Protein AF-A0A2T2N861-F1 (afdb_monomer)

Organism: NCBI:txid1448308

Foldseek 3Di:
DDDPLNDDLVVLLVVLLPDDLVVLVVQLPPDVSSVVSNVLSNQQDDDPVPLDDPVVVVVSVVVCVVPVVSVVSHDDDDHDD

Structure (mmCIF, N/CA/C/O backbone):
data_AF-A0A2T2N861-F1
#
_entry.id   AF-A0A2T2N861-F1
#
loop_
_atom_site.group_PDB
_atom_site.id
_atom_site.type_symbol
_atom_site.label_atom_id
_atom_site.label_alt_id
_atom_site.label_comp_id
_atom_site.label_asym_id
_atom_site.label_entity_id
_atom_site.label_seq_id
_atom_site.pdbx_PDB_ins_code
_atom_site.Cartn_x
_atom_site.Cartn_y
_atom_site.Cartn_z
_atom_site.occupancy
_atom_site.B_iso_or_equiv
_atom_site.auth_seq_id
_atom_site.auth_comp_id
_atom_site.auth_asym_id
_atom_site.auth_atom_id
_atom_site.pdbx_PDB_model_num
ATOM 1 N N . MET A 1 1 ? -22.698 -13.165 6.188 1.00 53.53 1 MET A N 1
ATOM 2 C CA . MET A 1 1 ? -21.848 -13.257 4.982 1.00 53.53 1 MET A CA 1
ATOM 3 C C . MET A 1 1 ? -20.452 -12.876 5.411 1.00 53.53 1 MET A C 1
ATOM 5 O O . MET A 1 1 ? -20.321 -11.803 5.978 1.00 53.53 1 MET A O 1
ATOM 9 N N . ALA A 1 2 ? -19.468 -13.754 5.226 1.00 71.44 2 ALA A N 1
ATOM 10 C CA . ALA A 1 2 ? -18.075 -13.405 5.482 1.00 71.44 2 ALA A CA 1
ATOM 11 C C . ALA A 1 2 ? -17.583 -12.496 4.353 1.00 71.44 2 ALA A C 1
ATOM 13 O O . ALA A 1 2 ? -17.795 -12.797 3.175 1.00 71.44 2 ALA A O 1
ATOM 14 N N . THR A 1 3 ? -16.981 -11.376 4.716 1.00 81.69 3 THR A N 1
ATOM 15 C CA . THR A 1 3 ? -16.389 -10.410 3.797 1.00 81.69 3 THR A CA 1
ATOM 16 C C . THR A 1 3 ? -14.871 -10.488 3.882 1.00 81.69 3 THR A C 1
ATOM 18 O O . THR A 1 3 ? -14.306 -10.942 4.873 1.00 81.69 3 THR A O 1
ATOM 21 N N . ILE A 1 4 ? -14.183 -10.009 2.845 1.00 79.94 4 ILE A N 1
ATOM 22 C CA . ILE A 1 4 ? -12.715 -9.925 2.850 1.00 79.94 4 ILE A CA 1
ATOM 23 C C . ILE A 1 4 ? -12.185 -9.021 3.979 1.00 79.94 4 ILE A C 1
ATOM 25 O O . ILE A 1 4 ? -11.044 -9.158 4.397 1.00 79.94 4 ILE A O 1
ATOM 29 N N . LEU A 1 5 ? -13.029 -8.120 4.495 1.00 83.25 5 LEU A N 1
ATOM 30 C CA . LEU A 1 5 ? -12.712 -7.232 5.614 1.00 83.25 5 LEU A CA 1
ATOM 31 C C . LEU A 1 5 ? -12.731 -7.949 6.970 1.00 83.25 5 LEU A C 1
ATOM 33 O O . LEU A 1 5 ? -12.205 -7.405 7.934 1.00 83.25 5 LEU A O 1
ATOM 37 N N . ASP A 1 6 ? -13.315 -9.148 7.037 1.00 87.44 6 ASP A N 1
ATOM 38 C CA . ASP A 1 6 ? -13.360 -9.971 8.250 1.00 87.44 6 ASP A CA 1
ATOM 39 C C . ASP A 1 6 ? -12.107 -10.857 8.399 1.00 87.44 6 ASP A C 1
ATOM 41 O O . ASP A 1 6 ? -11.974 -11.592 9.378 1.00 87.44 6 ASP A O 1
ATOM 45 N N . LEU A 1 7 ? -11.189 -10.818 7.424 1.00 86.44 7 LEU A N 1
ATOM 46 C CA . LEU A 1 7 ? -9.919 -11.539 7.480 1.00 86.44 7 LEU A CA 1
ATOM 47 C C . LEU A 1 7 ? -8.967 -10.896 8.490 1.00 86.44 7 LEU A C 1
ATOM 49 O O . LEU A 1 7 ? -8.930 -9.676 8.651 1.00 86.44 7 LEU A O 1
ATOM 53 N N . SER A 1 8 ? -8.145 -11.725 9.136 1.00 89.44 8 SER A N 1
ATOM 54 C CA . SER A 1 8 ? -7.101 -11.205 10.013 1.00 89.44 8 SER A CA 1
ATOM 55 C C . SER A 1 8 ? -6.040 -10.442 9.202 1.00 89.44 8 SER A C 1
ATOM 57 O O . SER A 1 8 ? -5.818 -10.758 8.023 1.00 89.44 8 SER A O 1
ATOM 59 N N . PRO A 1 9 ? -5.353 -9.459 9.809 1.00 83.38 9 PRO A N 1
ATOM 60 C CA . PRO A 1 9 ? -4.278 -8.720 9.149 1.00 83.38 9 PRO A CA 1
ATOM 61 C C . PRO A 1 9 ? -3.182 -9.627 8.572 1.00 83.38 9 PRO A C 1
ATOM 63 O O . PRO A 1 9 ? -2.640 -9.337 7.509 1.00 83.38 9 PRO A O 1
ATOM 66 N N . GLU A 1 10 ? -2.887 -10.748 9.230 1.00 85.88 10 GLU A N 1
ATOM 67 C CA . GLU A 1 10 ? -1.878 -11.719 8.795 1.00 85.88 10 GLU A CA 1
ATOM 68 C C . GLU A 1 10 ? -2.306 -12.444 7.518 1.00 85.88 10 GLU A C 1
ATOM 70 O O . GLU A 1 10 ? -1.496 -12.615 6.606 1.00 85.88 10 GLU A O 1
ATOM 75 N N . ILE A 1 11 ? -3.582 -12.839 7.421 1.00 88.75 11 ILE A N 1
ATOM 76 C CA . ILE A 1 11 ? -4.114 -13.460 6.202 1.00 88.75 11 ILE A CA 1
ATOM 77 C C . ILE A 1 11 ? -4.168 -12.432 5.074 1.00 88.75 11 ILE A C 1
ATOM 79 O O . ILE A 1 11 ? -3.780 -12.745 3.952 1.00 88.75 11 ILE A O 1
ATOM 83 N N . MET A 1 12 ? -4.585 -11.197 5.367 1.00 87.81 12 MET A N 1
ATOM 84 C CA . MET A 1 12 ? -4.565 -10.116 4.380 1.00 87.81 12 MET A CA 1
ATOM 85 C C . MET A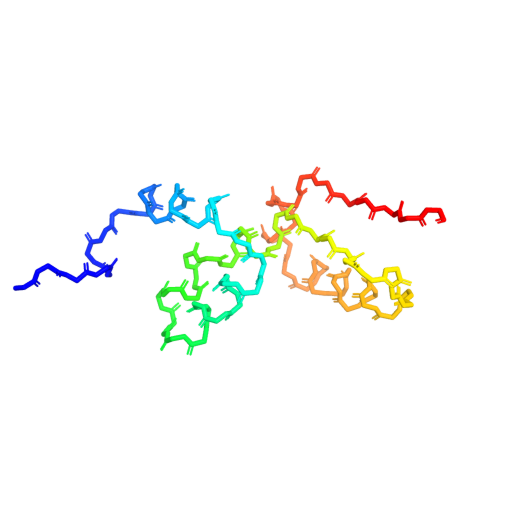 1 12 ? -3.156 -9.862 3.846 1.00 87.81 12 MET A C 1
ATOM 87 O O . MET A 1 12 ? -2.999 -9.788 2.632 1.00 87.81 12 MET A O 1
ATOM 91 N N . SER A 1 13 ? -2.148 -9.813 4.723 1.00 84.31 13 SER A N 1
ATOM 92 C CA . SER A 1 13 ? -0.744 -9.628 4.337 1.00 84.31 13 SER A CA 1
ATOM 93 C C . SER A 1 13 ? -0.207 -10.790 3.496 1.00 84.31 13 SER A C 1
ATOM 95 O O . SER A 1 13 ? 0.510 -10.572 2.523 1.00 84.31 13 SER A O 1
ATOM 97 N N . MET A 1 14 ? -0.583 -12.029 3.828 1.00 87.00 14 MET A N 1
ATOM 98 C CA . MET A 1 14 ? -0.218 -13.207 3.035 1.00 87.00 14 MET A CA 1
ATOM 99 C C . MET A 1 14 ? -0.865 -13.187 1.646 1.00 87.00 14 MET A C 1
ATOM 101 O O . MET A 1 14 ? -0.245 -13.582 0.666 1.00 87.00 14 MET A O 1
ATOM 105 N N . VAL A 1 15 ? -2.108 -12.713 1.539 1.00 88.75 15 VAL A N 1
ATOM 106 C CA . VAL A 1 15 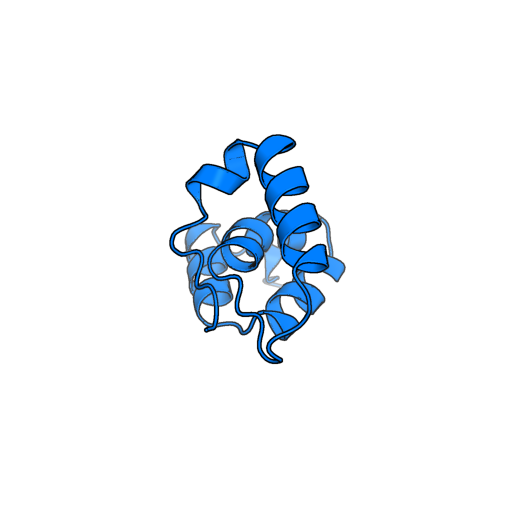? -2.775 -12.553 0.242 1.00 88.75 15 VAL A CA 1
ATOM 107 C C . VAL A 1 15 ? -2.100 -11.449 -0.567 1.00 88.75 15 VAL A C 1
ATOM 109 O O . VAL A 1 15 ? -1.787 -11.668 -1.735 1.00 88.75 15 VAL A O 1
ATOM 112 N N . SER A 1 16 ? -1.839 -10.281 0.027 1.00 87.25 16 SER A N 1
ATOM 113 C CA . SER A 1 16 ? -1.207 -9.162 -0.679 1.00 87.2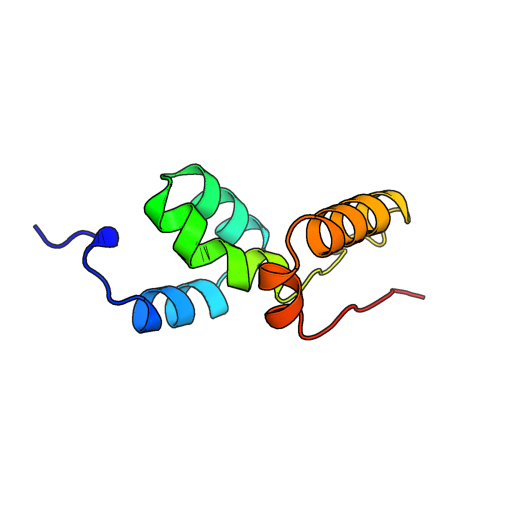5 16 SER A CA 1
ATOM 114 C C . SER A 1 16 ? 0.240 -9.434 -1.080 1.00 87.25 16 SER A C 1
ATOM 116 O O . SER A 1 16 ? 0.665 -8.932 -2.119 1.00 87.25 16 SER A O 1
ATOM 118 N N . SER A 1 17 ? 0.982 -10.272 -0.350 1.00 83.38 17 SER A N 1
ATOM 119 C CA . SER A 1 17 ? 2.352 -10.634 -0.733 1.00 83.38 17 SER A CA 1
ATOM 120 C C . SER A 1 17 ? 2.454 -11.427 -2.036 1.00 83.38 17 SER A C 1
ATOM 122 O O . SER A 1 17 ? 3.515 -11.419 -2.654 1.00 83.38 17 SER A O 1
ATOM 124 N N . GLU A 1 18 ? 1.374 -12.095 -2.446 1.00 87.25 18 GLU A N 1
ATOM 125 C CA . GLU A 1 18 ? 1.305 -12.875 -3.690 1.00 87.25 18 GLU A CA 1
ATOM 126 C C . GLU A 1 18 ? 0.794 -12.048 -4.884 1.00 87.25 18 GLU A C 1
ATOM 128 O O . GLU A 1 18 ? 0.743 -12.532 -6.018 1.00 87.25 18 GLU 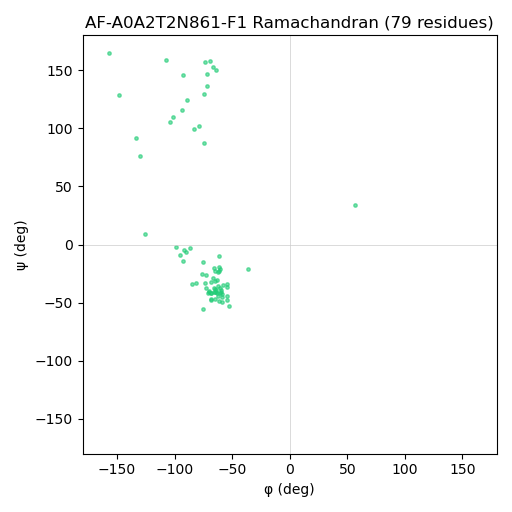A O 1
ATOM 133 N N . LEU A 1 19 ? 0.391 -10.794 -4.655 1.00 83.12 19 LEU A N 1
ATOM 134 C CA . LEU A 1 19 ? -0.178 -9.935 -5.687 1.00 83.12 19 LEU A CA 1
ATOM 135 C C . LEU A 1 19 ? 0.883 -9.080 -6.371 1.00 83.12 19 LEU A C 1
ATOM 137 O O . LEU A 1 19 ? 1.826 -8.573 -5.766 1.00 83.12 19 LEU A O 1
ATOM 141 N N . ARG A 1 20 ? 0.680 -8.842 -7.667 1.00 80.44 20 ARG A N 1
ATOM 142 C CA . ARG A 1 20 ? 1.516 -7.909 -8.426 1.00 80.44 20 ARG A CA 1
ATOM 143 C C . ARG A 1 20 ? 1.170 -6.474 -8.049 1.00 80.44 20 ARG A C 1
ATOM 145 O O . ARG A 1 20 ? 0.039 -6.165 -7.686 1.00 80.44 20 ARG A O 1
ATOM 152 N N . GLN A 1 21 ? 2.114 -5.561 -8.264 1.00 78.75 21 GLN A N 1
ATOM 153 C CA . GLN A 1 21 ? 1.949 -4.145 -7.922 1.00 78.75 21 GLN A CA 1
ATOM 154 C C . GLN A 1 21 ? 0.695 -3.493 -8.539 1.00 78.75 21 GLN A C 1
ATOM 156 O O . GLN A 1 21 ? 0.046 -2.680 -7.890 1.00 78.75 21 GLN A O 1
ATOM 161 N N . VAL A 1 22 ? 0.320 -3.864 -9.771 1.00 81.56 22 VAL A N 1
ATOM 162 C CA . VAL A 1 22 ? -0.908 -3.367 -10.424 1.00 81.56 22 VAL A CA 1
ATOM 163 C C . VAL A 1 22 ? -2.164 -3.839 -9.687 1.00 81.56 22 VAL A C 1
ATOM 165 O O . VAL A 1 22 ? -3.097 -3.062 -9.492 1.00 81.56 22 VAL A O 1
ATOM 168 N N . ASP A 1 23 ? -2.172 -5.094 -9.246 1.00 84.12 23 ASP A N 1
ATOM 169 C CA . ASP A 1 23 ? -3.293 -5.700 -8.532 1.00 84.12 23 ASP A CA 1
ATOM 170 C C . ASP A 1 23 ? -3.416 -5.089 -7.120 1.00 84.12 23 ASP A C 1
ATOM 172 O O . ASP A 1 23 ? -4.510 -4.703 -6.704 1.00 84.12 23 ASP A O 1
ATOM 176 N N . LEU A 1 24 ? -2.286 -4.860 -6.439 1.00 85.12 24 LEU A N 1
ATOM 177 C CA . LEU A 1 24 ? -2.220 -4.135 -5.162 1.00 85.12 24 LEU A CA 1
ATOM 178 C C . LEU A 1 24 ? -2.721 -2.690 -5.280 1.00 85.12 24 LEU A C 1
ATOM 180 O O . LEU A 1 24 ? -3.467 -2.218 -4.419 1.00 85.12 24 LEU A O 1
ATOM 184 N N . LEU A 1 25 ? -2.357 -1.990 -6.360 1.00 85.06 25 LEU A N 1
ATOM 185 C CA . LEU A 1 25 ? -2.829 -0.630 -6.621 1.00 85.06 25 LEU A CA 1
ATOM 186 C C . LEU A 1 25 ? -4.353 -0.612 -6.776 1.00 85.06 25 LEU A C 1
ATOM 188 O O . LEU A 1 25 ? -5.024 0.176 -6.114 1.00 85.06 25 LEU A O 1
ATOM 192 N N . ASN A 1 26 ? -4.903 -1.520 -7.585 1.00 87.56 26 ASN A N 1
ATOM 193 C CA . ASN A 1 26 ? -6.350 -1.648 -7.761 1.00 87.56 26 ASN A CA 1
ATOM 194 C C . ASN A 1 26 ? -7.057 -1.947 -6.432 1.00 87.56 26 ASN A C 1
ATOM 196 O O . ASN A 1 26 ? -8.076 -1.327 -6.126 1.00 87.56 26 ASN A O 1
ATOM 200 N N . MET A 1 27 ? -6.493 -2.832 -5.605 1.00 87.56 27 MET A N 1
ATOM 201 C CA . MET A 1 27 ? -7.044 -3.133 -4.281 1.00 87.56 27 MET A CA 1
ATOM 202 C C . MET A 1 27 ? -7.021 -1.920 -3.350 1.00 87.56 27 MET A C 1
ATOM 204 O O . MET A 1 27 ? -8.020 -1.655 -2.679 1.00 87.56 27 MET A O 1
ATOM 208 N N . SER A 1 28 ? -5.945 -1.131 -3.352 1.00 87.62 28 SER A N 1
ATOM 209 C CA . SER A 1 28 ? -5.833 0.072 -2.511 1.00 87.62 28 SER A CA 1
ATOM 210 C C . SER A 1 28 ? -6.899 1.139 -2.800 1.00 87.62 28 SER A C 1
ATOM 212 O O 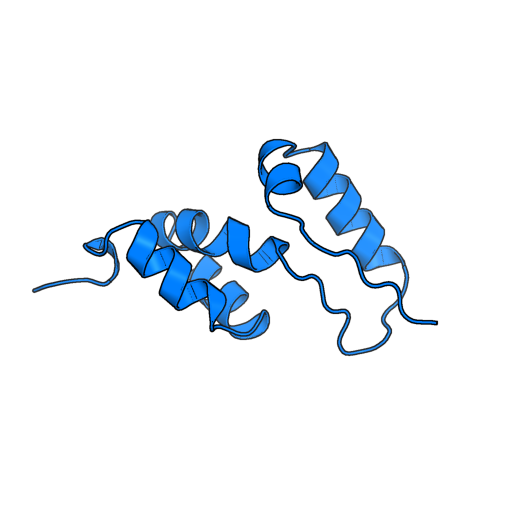. SER A 1 28 ? -7.170 1.994 -1.955 1.00 87.62 28 SER A O 1
ATOM 214 N N . LEU A 1 29 ? -7.532 1.084 -3.976 1.00 88.62 29 LEU A N 1
ATOM 215 C CA . LEU A 1 29 ? -8.576 2.017 -4.401 1.00 88.62 29 LEU A CA 1
ATOM 216 C C . LEU A 1 29 ? -9.992 1.568 -4.005 1.00 88.62 29 LEU A C 1
ATOM 218 O O . LEU A 1 29 ? -10.940 2.325 -4.196 1.00 88.62 29 LEU A O 1
ATOM 222 N N . THR A 1 30 ? -10.157 0.362 -3.451 1.00 89.81 30 THR A N 1
ATOM 223 C CA . THR A 1 30 ? -11.483 -0.196 -3.125 1.00 89.81 30 THR A CA 1
ATOM 224 C C . THR A 1 30 ? -12.097 0.430 -1.871 1.00 89.81 30 THR A C 1
ATOM 226 O O . THR A 1 30 ? -13.210 0.951 -1.912 1.00 89.81 30 THR A O 1
ATOM 229 N N . CYS A 1 31 ? -11.387 0.395 -0.740 1.00 89.62 31 CYS A N 1
ATOM 230 C CA . CYS A 1 31 ? -11.809 1.019 0.511 1.00 89.62 31 CYS A CA 1
ATOM 231 C C . CYS A 1 31 ? -10.610 1.315 1.425 1.00 89.62 31 CYS A C 1
ATOM 233 O O . CYS A 1 31 ? -9.524 0.766 1.246 1.00 89.62 31 CYS A O 1
ATOM 235 N N . LYS A 1 32 ? -10.814 2.163 2.445 1.00 87.94 32 LYS A N 1
ATOM 236 C CA . LYS A 1 32 ? -9.750 2.593 3.374 1.00 87.94 32 LYS A CA 1
ATOM 237 C C . LYS A 1 32 ? -9.105 1.429 4.133 1.00 87.94 32 LYS A C 1
ATOM 239 O O . LYS A 1 32 ? -7.894 1.418 4.307 1.00 87.94 32 LYS A O 1
ATOM 244 N N . THR A 1 33 ? -9.901 0.447 4.555 1.00 86.50 33 THR A N 1
ATOM 245 C CA . THR A 1 33 ? -9.405 -0.723 5.292 1.00 86.50 33 THR A CA 1
ATOM 246 C C . THR A 1 33 ? -8.478 -1.571 4.427 1.00 86.50 33 THR A C 1
ATOM 248 O O . THR A 1 33 ? -7.377 -1.902 4.854 1.00 86.50 33 THR A O 1
ATOM 251 N N . ILE A 1 34 ? -8.886 -1.865 3.188 1.00 86.94 34 ILE A N 1
ATOM 252 C CA . ILE A 1 34 ? -8.052 -2.615 2.240 1.00 86.94 34 ILE A CA 1
ATOM 253 C C . ILE A 1 34 ? -6.816 -1.798 1.876 1.00 86.94 34 ILE A 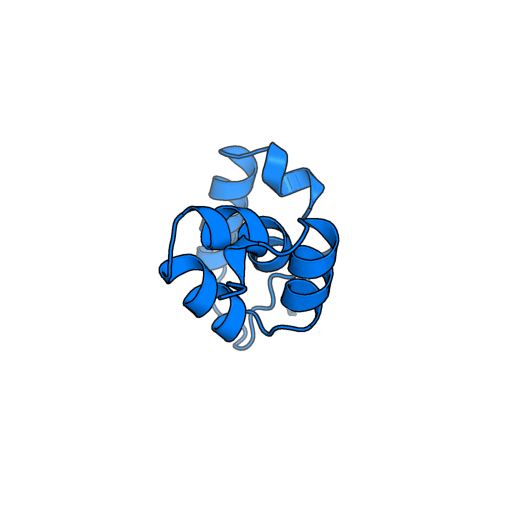C 1
ATOM 255 O O . ILE A 1 34 ? -5.726 -2.352 1.852 1.00 86.94 34 ILE A O 1
ATOM 259 N N . ASN A 1 35 ? -6.957 -0.486 1.670 1.00 87.06 35 ASN A N 1
ATOM 260 C CA . ASN A 1 35 ? -5.828 0.407 1.433 1.00 87.06 35 ASN A CA 1
ATOM 261 C C . ASN A 1 35 ? -4.766 0.273 2.531 1.00 87.06 35 ASN A C 1
ATOM 263 O O . ASN A 1 35 ? -3.617 -0.030 2.222 1.00 87.06 35 ASN A O 1
ATOM 267 N N . HIS A 1 36 ? -5.152 0.405 3.801 1.00 86.31 36 HIS A N 1
ATOM 268 C CA . HIS A 1 36 ? -4.217 0.255 4.917 1.00 86.31 36 HIS A CA 1
ATOM 269 C C . HIS A 1 36 ? -3.583 -1.141 4.963 1.00 86.31 36 HIS A C 1
ATOM 271 O O . HIS A 1 36 ? -2.397 -1.252 5.256 1.00 86.31 36 HIS A O 1
ATOM 277 N N . ALA A 1 37 ? -4.343 -2.190 4.639 1.00 85.75 37 ALA A N 1
ATOM 278 C CA . ALA A 1 37 ? -3.846 -3.563 4.649 1.00 85.75 37 ALA A CA 1
ATOM 279 C C . ALA A 1 37 ? -2.830 -3.852 3.529 1.00 85.75 37 ALA A C 1
ATOM 281 O O . ALA A 1 37 ? -1.842 -4.534 3.774 1.00 85.75 37 ALA A O 1
ATOM 282 N N . VAL A 1 38 ? -3.047 -3.332 2.314 1.00 86.75 38 VAL A N 1
ATOM 283 C CA . VAL A 1 38 ? -2.195 -3.633 1.144 1.00 86.75 38 VAL A CA 1
ATOM 284 C C . VAL A 1 38 ? -1.063 -2.629 0.934 1.00 86.75 38 VAL A C 1
ATOM 286 O O . VAL A 1 38 ? -0.138 -2.896 0.171 1.00 86.75 38 VAL A O 1
ATOM 289 N N . THR A 1 39 ? -1.121 -1.470 1.596 1.00 83.12 39 THR A N 1
ATOM 290 C CA . THR A 1 39 ? -0.100 -0.416 1.498 1.00 83.12 39 THR A CA 1
ATOM 291 C C . THR A 1 39 ? 1.310 -0.932 1.814 1.00 83.12 39 THR A C 1
ATOM 293 O O . THR A 1 39 ? 2.202 -0.681 1.005 1.00 83.12 39 THR A O 1
ATOM 296 N N . PRO A 1 40 ? 1.557 -1.687 2.903 1.00 82.62 40 PRO A N 1
ATOM 297 C CA . PRO A 1 40 ? 2.892 -2.210 3.191 1.00 82.62 40 PRO A CA 1
ATOM 298 C C . PRO A 1 40 ? 3.482 -3.014 2.028 1.00 82.62 40 PRO A C 1
ATOM 300 O O . PRO A 1 40 ? 4.626 -2.780 1.646 1.00 82.62 40 PRO A O 1
ATOM 303 N N . ASP A 1 41 ? 2.688 -3.895 1.410 1.00 79.44 41 ASP A N 1
ATOM 304 C CA . ASP A 1 41 ? 3.127 -4.714 0.276 1.00 79.44 41 ASP A CA 1
ATOM 305 C C . ASP A 1 41 ? 3.248 -3.908 -1.027 1.00 79.44 41 ASP A C 1
ATOM 307 O O . ASP A 1 41 ? 4.177 -4.135 -1.803 1.00 79.44 41 ASP A O 1
ATOM 311 N N . LEU A 1 42 ? 2.396 -2.896 -1.240 1.00 75.88 42 LEU A N 1
ATOM 312 C CA . LEU A 1 42 ? 2.487 -1.975 -2.385 1.00 75.88 42 LEU A CA 1
ATOM 313 C C . LEU A 1 42 ? 3.839 -1.240 -2.433 1.00 75.88 42 LEU A C 1
ATOM 315 O O . LEU A 1 42 ? 4.365 -0.963 -3.517 1.00 75.88 42 LEU A O 1
ATOM 319 N N . TYR A 1 43 ? 4.393 -0.931 -1.258 1.00 71.94 43 TYR A N 1
ATOM 320 C CA . TYR A 1 43 ? 5.677 -0.249 -1.086 1.00 71.94 43 TYR A CA 1
ATOM 321 C C . TYR A 1 43 ? 6.849 -1.202 -0.776 1.00 71.94 43 TYR A C 1
ATOM 323 O O . TYR A 1 43 ? 7.992 -0.744 -0.682 1.00 71.94 43 TYR A O 1
ATOM 331 N N . ARG A 1 44 ? 6.603 -2.515 -0.651 1.00 68.75 44 ARG A N 1
ATOM 332 C CA . ARG A 1 44 ? 7.625 -3.518 -0.301 1.00 68.75 44 ARG A CA 1
ATOM 333 C C . ARG A 1 44 ? 8.628 -3.760 -1.424 1.00 68.75 44 ARG A C 1
ATOM 335 O O . ARG A 1 44 ? 9.826 -3.874 -1.162 1.00 68.75 44 ARG A O 1
ATOM 342 N N . GLU A 1 45 ? 8.136 -3.830 -2.658 1.00 58.72 45 GLU A N 1
ATOM 343 C CA . GLU A 1 45 ? 8.922 -4.129 -3.857 1.00 58.72 45 GLU A CA 1
ATOM 344 C C . GLU A 1 45 ? 8.572 -3.129 -4.967 1.00 58.72 45 GLU A C 1
ATOM 346 O O . GLU A 1 45 ? 7.645 -3.318 -5.756 1.00 58.72 45 GLU A O 1
ATOM 351 N N . TYR A 1 46 ? 9.317 -2.023 -5.033 1.00 56.75 46 TYR A N 1
ATOM 352 C CA . TYR A 1 46 ? 9.222 -1.111 -6.170 1.00 56.75 46 TYR A CA 1
ATOM 353 C C . TYR A 1 46 ? 10.014 -1.691 -7.350 1.00 56.75 46 TYR A C 1
ATOM 355 O O . TYR A 1 46 ? 11.242 -1.599 -7.397 1.00 56.75 46 TYR A O 1
ATOM 363 N N . HIS A 1 47 ? 9.306 -2.282 -8.312 1.00 51.88 47 HIS A N 1
ATOM 364 C CA . HIS A 1 47 ? 9.871 -2.704 -9.591 1.00 51.88 47 HIS A CA 1
ATOM 365 C C . HIS A 1 47 ? 9.514 -1.683 -10.673 1.00 51.88 47 HIS A C 1
ATOM 367 O O . HIS A 1 47 ? 8.363 -1.591 -11.096 1.00 51.88 47 HIS A O 1
ATOM 373 N N . ASP A 1 48 ? 10.498 -0.924 -11.165 1.00 51.28 48 ASP A N 1
ATOM 374 C CA . ASP A 1 48 ? 10.304 -0.152 -12.395 1.00 51.28 48 ASP A CA 1
ATOM 375 C C . ASP A 1 48 ? 10.332 -1.114 -13.587 1.00 51.28 48 ASP A C 1
ATOM 377 O O . ASP A 1 48 ? 11.376 -1.386 -14.176 1.00 51.28 48 ASP A O 1
ATOM 381 N N . VAL A 1 49 ? 9.167 -1.679 -13.908 1.00 48.84 49 VAL A N 1
ATOM 382 C CA . VAL A 1 49 ? 8.991 -2.704 -14.951 1.00 48.84 49 VAL A CA 1
ATOM 383 C C . VAL A 1 49 ? 9.383 -2.198 -16.352 1.00 48.84 49 VAL A C 1
ATOM 385 O O . VAL A 1 49 ? 9.475 -2.991 -17.280 1.00 48.84 49 VAL A O 1
ATOM 388 N N . ASN A 1 50 ? 9.638 -0.894 -16.518 1.00 47.62 50 ASN A N 1
ATOM 389 C CA . ASN A 1 50 ? 9.886 -0.269 -17.817 1.00 47.62 50 ASN A CA 1
ATOM 390 C C . ASN A 1 50 ? 11.200 0.528 -17.901 1.00 47.62 50 ASN A C 1
ATOM 392 O O . ASN A 1 50 ? 11.379 1.257 -18.875 1.00 47.62 50 ASN A O 1
ATOM 396 N N . GLY A 1 51 ? 12.095 0.456 -16.905 1.00 46.81 51 GLY A N 1
ATOM 397 C CA . GLY A 1 51 ? 13.305 1.297 -16.901 1.00 46.81 51 GLY A CA 1
ATOM 398 C C . GLY A 1 51 ? 12.973 2.797 -16.989 1.00 46.81 51 GLY A C 1
ATOM 399 O O . GLY A 1 51 ? 13.658 3.564 -17.666 1.00 46.81 51 GLY A O 1
ATOM 400 N N . GLY A 1 52 ? 11.856 3.207 -16.379 1.00 43.91 52 GLY A N 1
ATOM 401 C CA . GLY A 1 52 ? 11.355 4.574 -16.433 1.00 43.91 52 GLY A CA 1
ATOM 402 C C . GLY A 1 52 ? 12.232 5.574 -15.663 1.00 43.91 52 GLY A C 1
ATOM 403 O O . GLY A 1 52 ? 12.980 5.208 -14.759 1.00 43.91 52 GLY A O 1
ATOM 404 N N . PRO A 1 53 ? 12.150 6.876 -15.996 1.00 43.12 53 PRO A N 1
ATOM 405 C CA . PRO A 1 53 ? 13.083 7.881 -15.499 1.00 43.12 53 PRO A CA 1
ATOM 406 C C . PRO A 1 53 ? 13.011 8.077 -13.976 1.00 43.12 53 PRO A C 1
ATOM 408 O O . PRO A 1 53 ? 11.938 8.033 -13.369 1.00 43.12 53 PRO A O 1
ATOM 411 N N . ILE A 1 54 ? 14.163 8.462 -13.411 1.00 49.31 54 ILE A N 1
ATOM 412 C CA . ILE A 1 54 ? 14.506 8.843 -12.017 1.00 49.31 54 ILE A CA 1
ATOM 413 C C . ILE A 1 54 ? 13.410 9.633 -11.248 1.00 49.31 54 ILE A C 1
ATOM 415 O O . ILE A 1 54 ? 13.365 9.624 -10.018 1.00 49.31 54 ILE A O 1
ATOM 419 N N . ARG A 1 55 ? 12.468 10.284 -11.946 1.00 46.22 55 ARG A N 1
ATOM 420 C CA . ARG A 1 55 ? 11.334 11.037 -11.376 1.00 46.22 55 ARG A CA 1
ATOM 421 C C . ARG A 1 55 ? 10.336 10.207 -10.557 1.00 46.22 55 ARG A C 1
ATOM 423 O O . ARG A 1 55 ? 9.625 10.788 -9.740 1.00 46.22 55 ARG A O 1
ATOM 430 N N . LYS A 1 56 ? 10.229 8.889 -10.762 1.00 55.94 56 LYS A N 1
ATOM 431 C CA . LYS A 1 56 ? 9.343 8.049 -9.928 1.00 55.94 56 LYS A CA 1
ATOM 432 C C . LYS A 1 56 ? 9.994 7.673 -8.595 1.00 55.94 56 LYS A C 1
ATOM 434 O O . LYS A 1 56 ? 9.312 7.653 -7.573 1.00 55.94 56 LYS A O 1
ATOM 439 N N . PHE A 1 57 ? 11.317 7.506 -8.593 1.00 56.47 57 PHE A N 1
ATOM 440 C CA . PHE A 1 57 ? 12.095 7.294 -7.377 1.00 56.47 57 PHE A CA 1
ATOM 441 C C . PHE A 1 57 ? 12.040 8.507 -6.447 1.00 56.47 57 PHE A C 1
ATOM 443 O O . PHE A 1 57 ? 11.859 8.340 -5.250 1.00 56.47 57 PHE A O 1
ATOM 450 N N . SER A 1 58 ? 12.116 9.736 -6.972 1.00 57.59 58 SER A N 1
ATOM 451 C CA . SER A 1 58 ? 12.037 10.932 -6.121 1.00 57.59 58 SER A CA 1
ATOM 452 C C . SER A 1 58 ? 10.676 11.098 -5.437 1.00 57.59 58 SER A C 1
ATOM 454 O O . SER A 1 58 ? 10.628 11.579 -4.308 1.00 57.59 58 SER A O 1
ATOM 456 N N . LYS A 1 59 ? 9.574 10.658 -6.067 1.00 61.47 59 LYS A N 1
ATOM 457 C CA . LYS A 1 59 ? 8.259 10.580 -5.40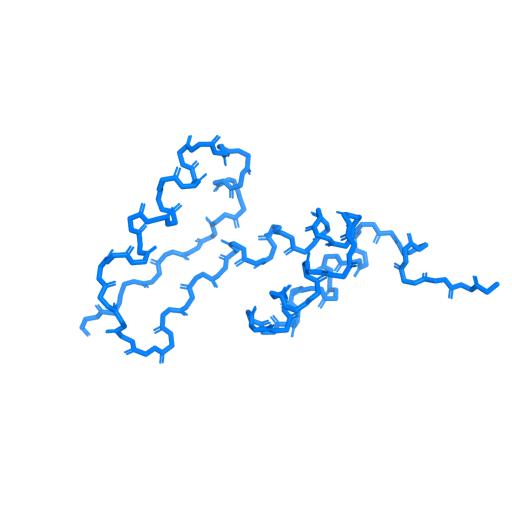8 1.00 61.47 59 LYS A CA 1
ATOM 458 C C . LYS A 1 59 ? 8.228 9.501 -4.331 1.00 61.47 59 LYS A C 1
ATOM 460 O O . LYS A 1 59 ? 7.785 9.796 -3.232 1.00 61.47 59 LYS A O 1
ATOM 465 N N . LEU A 1 60 ? 8.731 8.301 -4.625 1.00 63.03 60 LEU A N 1
ATOM 466 C CA . LEU A 1 60 ? 8.819 7.213 -3.649 1.00 63.03 60 LEU A CA 1
ATOM 467 C C . LEU A 1 60 ? 9.672 7.620 -2.438 1.00 63.03 60 LEU A C 1
ATOM 469 O O . LEU A 1 60 ? 9.215 7.517 -1.309 1.00 63.03 60 LEU A O 1
ATOM 473 N N . ALA A 1 61 ? 10.867 8.162 -2.672 1.00 63.28 61 ALA A N 1
ATOM 474 C CA . ALA A 1 61 ? 11.761 8.660 -1.634 1.00 63.28 61 ALA A CA 1
ATOM 475 C C . ALA A 1 61 ? 11.112 9.786 -0.819 1.00 63.28 61 ALA A C 1
ATOM 477 O O . ALA A 1 61 ? 11.208 9.785 0.403 1.00 63.28 61 ALA A O 1
ATOM 478 N N . LYS A 1 62 ? 10.392 10.709 -1.471 1.00 67.19 62 LYS A N 1
ATOM 479 C CA . LYS A 1 62 ? 9.637 11.754 -0.772 1.00 67.19 62 LYS A CA 1
ATOM 480 C C . LYS A 1 62 ? 8.536 11.162 0.114 1.00 67.19 62 LYS A C 1
ATOM 482 O O . LYS A 1 62 ? 8.441 11.547 1.271 1.00 67.19 62 LYS A O 1
ATOM 487 N N . THR A 1 63 ? 7.772 10.187 -0.378 1.00 63.81 63 THR A N 1
ATOM 488 C CA . THR A 1 63 ? 6.736 9.500 0.411 1.00 63.81 63 THR A CA 1
ATOM 489 C C . THR A 1 63 ? 7.329 8.695 1.569 1.00 63.81 63 THR A C 1
ATOM 491 O O . THR A 1 63 ? 6.768 8.718 2.655 1.00 63.81 63 THR A O 1
ATOM 494 N N . LEU A 1 64 ? 8.475 8.035 1.384 1.00 64.19 64 LEU A N 1
ATOM 495 C CA . LEU A 1 64 ? 9.169 7.306 2.455 1.00 64.19 64 LEU A CA 1
ATOM 496 C C . LEU A 1 64 ? 9.749 8.242 3.529 1.00 64.19 64 LEU A C 1
ATOM 498 O O . LEU A 1 64 ? 9.787 7.874 4.699 1.00 64.19 64 LEU A O 1
ATOM 502 N N . VAL A 1 65 ? 10.175 9.454 3.150 1.00 68.56 65 VAL A N 1
ATOM 503 C CA . VAL A 1 65 ? 10.595 10.503 4.098 1.00 68.56 65 VAL A CA 1
ATOM 504 C C . VAL A 1 65 ? 9.393 11.103 4.836 1.00 68.56 65 VAL A C 1
ATOM 506 O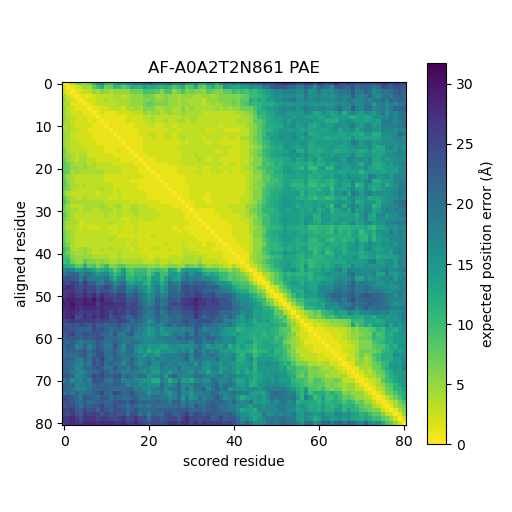 O . VAL A 1 65 ? 9.493 11.394 6.024 1.00 68.56 65 VAL A O 1
ATOM 509 N N . GLU A 1 66 ? 8.259 11.279 4.154 1.00 68.69 66 GLU A N 1
ATOM 510 C CA . GLU A 1 66 ? 7.021 11.818 4.740 1.00 68.69 66 GLU A CA 1
ATOM 511 C C . GLU A 1 66 ? 6.273 10.792 5.613 1.00 68.69 66 GLU A C 1
ATOM 513 O O . GLU A 1 66 ? 5.555 11.184 6.531 1.00 68.69 66 GLU A O 1
ATOM 518 N N . LEU A 1 67 ? 6.453 9.492 5.361 1.00 64.81 67 LEU A N 1
ATOM 519 C CA . LEU A 1 67 ? 5.820 8.385 6.084 1.00 64.81 67 LEU A CA 1
ATOM 520 C C . LEU A 1 67 ? 6.886 7.361 6.517 1.00 64.81 67 LEU A C 1
ATOM 522 O O . LEU A 1 67 ? 7.001 6.289 5.914 1.00 64.81 67 LEU A O 1
ATOM 526 N N . PRO A 1 68 ? 7.667 7.664 7.572 1.00 64.38 68 PRO A N 1
ATOM 527 C CA . PRO A 1 68 ? 8.793 6.831 8.008 1.00 64.38 68 PRO A CA 1
ATOM 528 C C . PRO A 1 68 ? 8.377 5.416 8.432 1.00 64.38 68 PRO A C 1
ATOM 530 O O . PRO A 1 68 ? 9.176 4.485 8.366 1.00 64.38 68 PRO A O 1
ATOM 533 N N . GLU A 1 69 ? 7.112 5.225 8.802 1.00 65.69 69 GLU A N 1
ATOM 534 C CA . GLU A 1 69 ? 6.540 3.916 9.126 1.00 65.69 69 GLU A CA 1
ATOM 535 C C . GLU A 1 69 ? 6.573 2.970 7.913 1.00 65.69 69 GLU A C 1
ATOM 537 O O . GLU A 1 69 ? 6.892 1.790 8.049 1.00 65.69 69 GLU A O 1
ATOM 542 N N . LEU A 1 70 ? 6.376 3.499 6.699 1.00 56.94 70 LEU A N 1
ATOM 543 C CA . LEU A 1 70 ? 6.453 2.733 5.450 1.00 56.94 70 LEU A CA 1
ATOM 544 C C . LEU A 1 70 ? 7.889 2.355 5.077 1.00 56.94 70 LEU A C 1
ATOM 546 O O . LEU A 1 70 ? 8.108 1.333 4.425 1.00 56.94 70 LEU A O 1
ATOM 550 N N . ALA A 1 71 ? 8.879 3.135 5.521 1.00 60.53 71 ALA A N 1
ATOM 551 C CA . ALA A 1 71 ? 10.288 2.833 5.283 1.00 60.53 71 ALA A CA 1
ATOM 552 C C . ALA A 1 71 ? 10.713 1.515 5.944 1.00 60.53 71 ALA A C 1
ATOM 554 O O . ALA A 1 71 ? 11.542 0.797 5.388 1.00 60.53 71 ALA A O 1
ATOM 555 N N . SER A 1 72 ? 10.090 1.146 7.068 1.00 64.44 72 SER A N 1
ATOM 556 C CA . SER A 1 72 ? 10.346 -0.129 7.750 1.00 64.44 72 SER A CA 1
ATOM 557 C C . SER A 1 72 ? 9.914 -1.364 6.941 1.00 64.44 72 SER A C 1
ATOM 559 O O . SER A 1 72 ? 10.430 -2.461 7.159 1.00 64.44 72 SER A O 1
ATOM 561 N N . HIS A 1 73 ? 9.018 -1.183 5.966 1.00 57.19 73 HIS A N 1
ATOM 562 C CA . HIS A 1 73 ? 8.510 -2.244 5.097 1.00 57.19 73 HIS A CA 1
ATOM 563 C C . HIS A 1 73 ? 9.261 -2.350 3.761 1.00 57.19 73 HIS A C 1
ATOM 565 O O . HIS A 1 73 ? 9.079 -3.317 3.020 1.00 57.19 73 HIS A O 1
ATOM 571 N N . CYS A 1 74 ? 10.132 -1.390 3.444 1.00 53.00 74 CYS A N 1
ATOM 572 C CA . CYS A 1 74 ? 10.848 -1.347 2.174 1.00 53.00 74 CYS A CA 1
ATOM 573 C C . CYS A 1 74 ? 12.094 -2.254 2.240 1.00 53.00 74 CYS A C 1
ATOM 575 O O . CYS A 1 74 ? 13.115 -1.881 2.816 1.00 53.00 74 CYS A O 1
ATOM 577 N N . ARG A 1 75 ? 12.016 -3.477 1.688 1.00 54.31 75 ARG A N 1
ATOM 578 C CA . ARG A 1 75 ? 13.109 -4.473 1.786 1.00 54.31 75 ARG A CA 1
ATOM 579 C C . ARG A 1 75 ? 14.195 -4.319 0.725 1.00 54.31 75 ARG A C 1
ATOM 581 O O . ARG A 1 75 ? 15.350 -4.612 1.013 1.00 54.31 75 ARG A O 1
ATOM 588 N N . TYR A 1 76 ? 13.847 -3.900 -0.491 1.00 54.22 76 TYR A N 1
ATOM 589 C CA . TYR A 1 76 ? 14.801 -3.782 -1.595 1.00 54.22 76 TYR A CA 1
ATOM 590 C C . TYR A 1 76 ? 14.426 -2.638 -2.535 1.00 54.22 76 TYR A C 1
ATOM 592 O O . TYR A 1 76 ? 13.324 -2.588 -3.072 1.00 54.22 76 TYR A O 1
ATOM 600 N N . ILE A 1 77 ? 15.393 -1.762 -2.805 1.00 55.69 77 ILE A N 1
ATOM 601 C CA . ILE A 1 77 ? 15.341 -0.803 -3.909 1.00 55.69 77 ILE A CA 1
ATOM 602 C C . ILE A 1 77 ? 16.276 -1.352 -4.985 1.00 55.69 77 ILE A C 1
ATOM 604 O O . ILE A 1 77 ? 17.497 -1.316 -4.825 1.00 55.69 77 ILE A O 1
ATOM 608 N N . ARG A 1 78 ? 15.726 -1.902 -6.071 1.00 47.72 78 ARG A N 1
ATOM 609 C CA . ARG A 1 78 ? 16.532 -2.290 -7.235 1.00 47.72 78 ARG A CA 1
ATOM 610 C C . ARG A 1 78 ? 16.559 -1.151 -8.241 1.00 47.72 78 ARG A C 1
ATOM 612 O O . ARG A 1 78 ? 15.537 -0.790 -8.815 1.00 47.72 78 ARG A O 1
ATOM 619 N N . TRP A 1 79 ? 17.753 -0.616 -8.455 1.00 42.03 79 TRP A N 1
ATOM 620 C CA . TRP A 1 79 ? 18.053 0.320 -9.529 1.00 4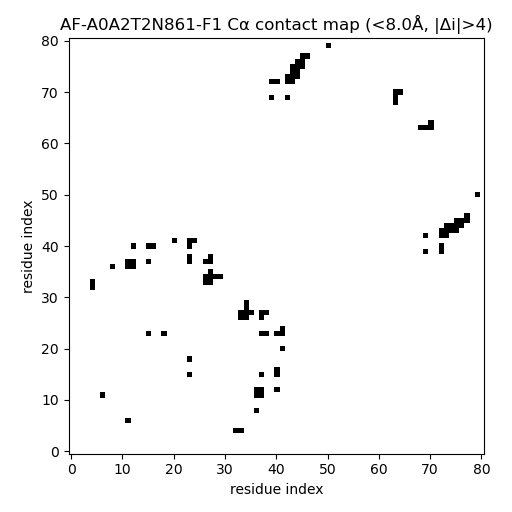2.03 79 TRP A CA 1
ATOM 621 C C . TRP A 1 79 ? 18.484 -0.479 -10.762 1.00 42.03 79 TRP A C 1
ATOM 623 O O . TRP A 1 79 ? 19.389 -1.308 -10.665 1.00 42.03 79 TRP A O 1
ATOM 633 N N . GLY A 1 80 ? 17.818 -0.275 -11.898 1.00 43.91 80 GLY A N 1
ATOM 634 C CA . GLY A 1 80 ? 18.282 -0.808 -13.180 1.00 43.91 80 GLY A CA 1
ATOM 635 C C . GLY A 1 80 ? 19.523 -0.050 -13.657 1.00 43.91 80 GLY A C 1
ATOM 636 O O . GLY A 1 80 ? 19.564 1.175 -13.518 1.00 43.91 80 GLY A O 1
ATOM 637 N N . GLN A 1 81 ? 20.517 -0.792 -14.162 1.00 35.19 81 GLN A N 1
ATOM 638 C CA . GLN A 1 81 ? 21.596 -0.265 -15.007 1.00 35.19 81 GLN A CA 1
ATOM 639 C C . GLN A 1 81 ? 21.061 0.107 -16.389 1.00 35.19 81 GLN A C 1
ATOM 641 O O . GLN A 1 81 ? 20.151 -0.610 -16.865 1.00 35.19 81 GLN A O 1
#

Nearest PDB structures (foldseek):
  5ibk-assembly1_B  TM=8.605E-01  e=5.650E-01  Homo sapiens
  1fs2-assembly1_C  TM=5.546E-01  e=5.650E-01  Homo sapiens
  5k35-assembly1_A  TM=5.086E-01  e=2.558E+00  Legionella pneumophila

Solvent-accessible surface area (backbone atoms only — not comparable to full-atom values): 4968 Å² total; per-residue (Å²): 131,93,52,86,84,75,52,53,72,67,58,49,41,58,54,41,68,76,48,52,65,70,57,35,52,58,46,40,72,72,42,71,69,49,21,66,58,33,45,55,52,53,55,23,62,59,72,68,89,74,77,65,67,71,72,59,54,56,52,52,54,50,49,34,69,76,36,57,76,56,46,79,45,46,79,53,84,68,79,83,132

Mean predicted aligned error: 11.59 Å

Secondary structure (DSSP, 8-state):
---GGGS-HHHHHHHHHTS-HHHHHHHHTT-HHHHHHHHHHHTTEE--TT---THHHHHHHHHHHH-HHHHTT--EE----

pLDDT: mean 70.74, std 15.82, range [35.19, 89.81]

Radius of gyration: 13.75 Å; Cα contacts (8 Å, |Δi|>4): 53; chains: 1; bounding box: 43×25×28 Å

InterPro domains:
  IPR001810 F-box domain [PF00646] (4-39)
  IPR036047 F-box-like domain superfamily [SSF81383] (3-46)

Sequence (81 aa):
MATILDLSPEIMSMVSSELRQVDLLNMSLTCKTINHAVTPDLYREYHDVNGGPIRKFSKLAKTLVELPELASHCRYIRWGQ